Protein AF-K9LL98-F1 (afdb_monomer_lite)

Secondary structure (DSSP, 8-state):
---HHHHHTGGG-S-TTTT-S---GGGTS---TTSGGGHHHHHHHHHHHTTTS-HHHHHHHHHHHHHHHHHHHHHHHHHHHHHHHHHHTT--SS-GGGSPP-

InterPro domains:
  IPR036280 Multiheme cytochrome superfamily [SSF48695] (1-89)

Organism: NCBI:txid120965

Structure (mmCIF, N/CA/C/O backbone):
data_AF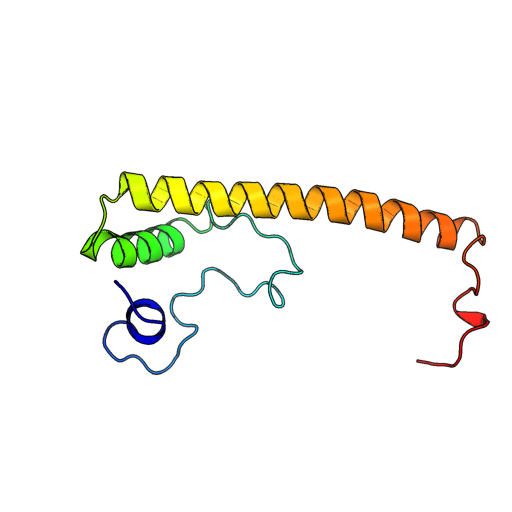-K9LL98-F1
#
_entry.id   AF-K9LL98-F1
#
loop_
_atom_site.group_PDB
_atom_site.id
_atom_site.type_symbol
_atom_site.label_atom_id
_atom_site.label_alt_id
_atom_site.label_comp_id
_atom_site.label_asym_id
_atom_site.label_entity_id
_atom_site.label_seq_id
_atom_site.pdbx_PDB_ins_code
_atom_site.Cartn_x
_atom_site.Cartn_y
_atom_site.Cartn_z
_atom_site.occupancy
_atom_site.B_iso_or_equiv
_atom_site.auth_seq_id
_atom_site.auth_comp_id
_atom_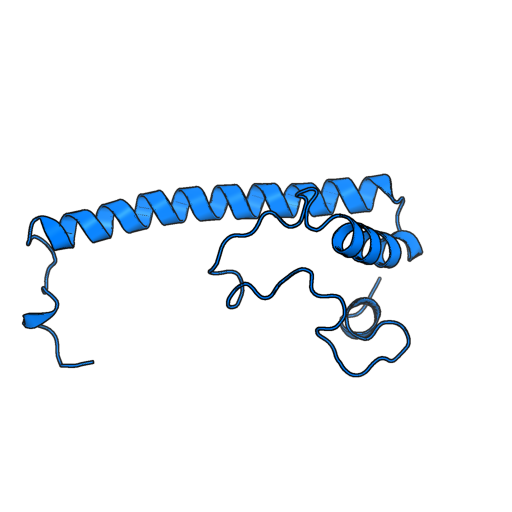site.auth_asym_id
_atom_site.auth_atom_id
_atom_site.pdbx_PDB_model_num
ATOM 1 N N . GLY A 1 1 ? -13.118 -14.984 13.495 1.00 89.00 1 GLY A N 1
ATOM 2 C CA . GLY A 1 1 ? -12.144 -14.201 12.709 1.00 89.00 1 GLY A CA 1
ATOM 3 C C . GLY A 1 1 ? -12.886 -13.193 11.852 1.00 89.00 1 GLY A C 1
ATOM 4 O O . GLY A 1 1 ? -14.060 -13.436 11.584 1.00 89.00 1 GLY A O 1
ATOM 5 N N . PRO A 1 2 ? -12.257 -12.072 11.467 1.00 97.88 2 PRO A N 1
ATOM 6 C CA . PRO A 1 2 ? -12.895 -11.051 10.635 1.00 97.88 2 PRO A CA 1
ATOM 7 C C . PRO A 1 2 ? -13.139 -11.552 9.200 1.00 97.88 2 PRO A C 1
ATOM 9 O O . PRO A 1 2 ? -12.399 -12.396 8.699 1.00 97.88 2 PRO A O 1
ATOM 12 N N . THR A 1 3 ? -14.166 -11.020 8.530 1.00 98.50 3 THR A N 1
ATOM 13 C CA . THR A 1 3 ? -14.407 -11.199 7.084 1.00 98.50 3 THR A CA 1
ATOM 14 C C . THR A 1 3 ? -13.934 -9.974 6.298 1.00 98.50 3 THR A C 1
ATOM 16 O O . THR A 1 3 ? -13.626 -8.935 6.886 1.00 98.50 3 THR A O 1
ATOM 19 N N . CYS A 1 4 ? -13.936 -10.043 4.962 1.00 98.19 4 CYS A N 1
ATOM 20 C CA . CYS A 1 4 ? -13.640 -8.884 4.112 1.00 98.19 4 CYS A CA 1
ATOM 21 C C . CYS A 1 4 ? -14.528 -7.678 4.472 1.00 98.19 4 CYS A C 1
ATOM 23 O O . CYS A 1 4 ? -14.042 -6.561 4.644 1.00 98.19 4 CYS A O 1
ATOM 25 N N . GLN A 1 5 ? -15.830 -7.920 4.640 1.00 98.38 5 GLN A N 1
ATOM 26 C CA . GLN A 1 5 ? -16.834 -6.910 4.972 1.00 98.38 5 GLN A CA 1
ATOM 27 C C . GLN A 1 5 ? -16.630 -6.348 6.381 1.00 98.38 5 GLN A C 1
ATOM 29 O O . GLN A 1 5 ? -16.838 -5.158 6.593 1.00 98.38 5 GLN A O 1
ATOM 34 N N . TYR A 1 6 ? -16.185 -7.176 7.330 1.00 98.38 6 TYR A N 1
ATOM 35 C CA . TYR A 1 6 ? -15.949 -6.746 8.707 1.00 98.38 6 TYR A CA 1
ATOM 36 C C . TYR A 1 6 ? -14.957 -5.577 8.783 1.00 98.38 6 TYR A C 1
ATOM 38 O O . TYR A 1 6 ? -15.211 -4.584 9.469 1.00 98.38 6 TYR A O 1
ATOM 46 N N . CYS A 1 7 ? -13.850 -5.683 8.042 1.00 98.12 7 CYS A N 1
ATOM 47 C CA . CYS A 1 7 ? -12.798 -4.671 8.034 1.00 98.12 7 CYS A CA 1
ATOM 48 C C . CYS A 1 7 ? -13.074 -3.541 7.031 1.00 98.12 7 CYS A C 1
ATOM 50 O O . CYS A 1 7 ? -12.964 -2.368 7.376 1.00 98.12 7 CYS A O 1
ATOM 52 N N . HIS A 1 8 ? -13.441 -3.871 5.788 1.00 98.44 8 HIS A N 1
ATOM 53 C CA . HIS A 1 8 ? -13.533 -2.879 4.708 1.00 98.44 8 HIS A CA 1
ATOM 54 C C . HIS A 1 8 ? -14.898 -2.186 4.601 1.00 98.44 8 HIS A C 1
ATOM 56 O O . HIS A 1 8 ? -14.979 -1.083 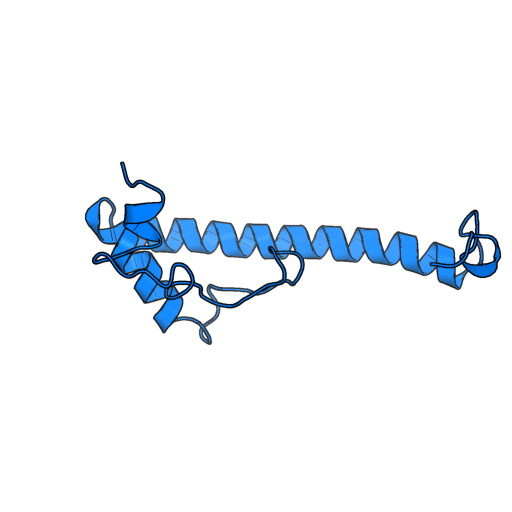4.068 1.00 98.44 8 HIS A O 1
ATOM 62 N N . MET A 1 9 ? -15.964 -2.787 5.137 1.00 98.31 9 MET A N 1
ATOM 63 C CA . MET A 1 9 ? -17.313 -2.205 5.215 1.00 98.31 9 MET A CA 1
ATOM 64 C C . MET A 1 9 ? -17.706 -1.939 6.672 1.00 98.31 9 MET A C 1
ATOM 66 O O . MET A 1 9 ? -18.841 -2.186 7.087 1.00 98.31 9 MET A O 1
ATOM 70 N N . ARG A 1 10 ? -16.749 -1.458 7.477 1.00 96.19 10 ARG A N 1
ATOM 71 C CA . ARG A 1 10 ? -16.931 -1.222 8.913 1.00 96.19 10 ARG A CA 1
ATOM 72 C C . ARG A 1 10 ? -18.192 -0.390 9.180 1.00 96.19 10 ARG A C 1
ATOM 74 O O . ARG A 1 10 ? -18.416 0.636 8.539 1.00 96.19 10 ARG A O 1
ATOM 81 N N . GLY A 1 11 ? -19.028 -0.850 10.112 1.00 96.62 11 GLY A N 1
ATOM 82 C CA . GLY A 1 11 ? -20.307 -0.204 10.434 1.00 96.62 11 GLY A CA 1
ATOM 83 C C . GLY A 1 11 ? -21.362 -0.271 9.318 1.00 96.62 11 GLY A C 1
ATOM 84 O O . GLY A 1 11 ? -22.292 0.526 9.327 1.00 96.62 11 GLY A O 1
ATOM 85 N N . GLY A 1 12 ? -21.214 -1.171 8.338 1.00 97.94 12 GLY A N 1
ATOM 86 C CA . GLY A 1 12 ? -22.125 -1.289 7.192 1.00 97.94 12 GLY A CA 1
ATOM 87 C C . GLY A 1 12 ? -21.895 -0.236 6.101 1.00 97.94 12 GLY A C 1
ATOM 88 O O . GLY A 1 12 ? -22.745 -0.035 5.233 1.00 97.94 12 GLY A O 1
ATOM 89 N N . HIS A 1 13 ? -20.761 0.468 6.132 1.00 98.12 13 HIS A N 1
ATOM 90 C CA . HIS A 1 13 ? -20.455 1.514 5.163 1.00 98.12 13 HIS A CA 1
ATOM 91 C C . HIS A 1 13 ? -20.159 0.939 3.768 1.00 98.12 13 HIS A C 1
ATOM 93 O O . HIS A 1 13 ? -19.362 0.015 3.628 1.00 98.12 13 HIS A O 1
ATOM 99 N N . HIS A 1 14 ? -20.761 1.519 2.723 1.00 98.06 14 HIS A N 1
ATOM 100 C CA . HIS A 1 14 ? -20.691 0.977 1.357 1.00 98.06 14 HIS A CA 1
ATOM 101 C C . HIS A 1 14 ? -19.563 1.552 0.488 1.00 98.06 14 HIS A C 1
ATOM 103 O O . HIS A 1 14 ? -19.240 0.976 -0.547 1.00 98.06 14 HIS A O 1
ATOM 109 N N . ASN A 1 15 ? -18.901 2.637 0.903 1.00 98.38 15 ASN A N 1
ATOM 110 C CA . ASN A 1 15 ? -17.611 2.992 0.307 1.00 98.38 15 ASN A CA 1
ATOM 111 C C . ASN A 1 15 ? -16.503 2.184 1.004 1.00 98.38 15 ASN A C 1
ATOM 113 O O . ASN A 1 15 ? -16.056 2.534 2.101 1.00 98.38 15 ASN A O 1
ATOM 117 N N . VAL A 1 16 ? -16.099 1.107 0.325 1.00 98.06 16 VAL A N 1
ATOM 118 C CA . VAL A 1 16 ? -15.120 0.094 0.758 1.00 98.06 16 VAL A CA 1
ATOM 119 C C . VAL A 1 16 ? -13.680 0.611 0.862 1.00 98.06 16 VAL A C 1
ATOM 121 O O . VAL A 1 16 ? -12.849 -0.006 1.523 1.00 98.06 16 VAL A O 1
ATOM 124 N N . GLN A 1 17 ? -13.370 1.750 0.232 1.00 98.19 17 GLN A N 1
ATOM 125 C CA . GLN A 1 17 ? -12.040 2.371 0.281 1.00 98.19 17 GLN A CA 1
ATOM 126 C C . GLN A 1 17 ? -11.902 3.394 1.412 1.00 98.19 17 GLN A C 1
ATOM 128 O O . GLN A 1 17 ? -10.832 3.963 1.608 1.00 98.19 17 GLN A O 1
ATOM 133 N N . ARG A 1 18 ? -12.966 3.647 2.184 1.00 97.25 18 ARG A N 1
ATOM 134 C CA . ARG A 1 18 ? -12.970 4.681 3.229 1.00 97.25 18 ARG A CA 1
ATOM 135 C C . ARG A 1 18 ? -11.838 4.523 4.247 1.00 97.25 18 ARG A C 1
ATOM 137 O O . ARG A 1 18 ? -11.303 5.529 4.700 1.00 97.25 18 ARG A O 1
ATOM 144 N N . LEU A 1 19 ? -11.490 3.288 4.613 1.00 97.31 19 LEU A N 1
ATOM 145 C CA . LEU A 1 19 ? -10.413 3.020 5.570 1.00 97.31 19 LEU A CA 1
ATOM 146 C C . LEU A 1 19 ? -9.016 3.026 4.930 1.00 97.31 19 LEU A C 1
ATOM 148 O O . LEU A 1 19 ? -8.022 2.975 5.645 1.00 97.31 19 LEU A O 1
ATOM 152 N N . SER A 1 20 ? -8.887 3.089 3.604 1.00 98.38 20 SER A N 1
ATOM 153 C CA . SER A 1 20 ? -7.583 3.038 2.941 1.00 98.38 20 SER A CA 1
ATOM 154 C C . SER A 1 20 ? -6.668 4.192 3.379 1.00 98.38 20 SER A C 1
ATOM 156 O O . SER A 1 20 ? -7.058 5.364 3.385 1.00 98.38 20 SER A O 1
ATOM 158 N N . THR A 1 21 ? -5.408 3.870 3.699 1.00 98.50 21 THR A N 1
ATOM 159 C CA . THR A 1 21 ? -4.405 4.882 4.061 1.00 98.50 21 THR A CA 1
ATOM 160 C C . THR A 1 21 ? -4.147 5.835 2.895 1.00 98.50 21 THR A C 1
ATOM 162 O O . THR A 1 21 ? -4.314 7.046 3.019 1.00 98.50 21 THR A O 1
ATOM 165 N N . VAL A 1 22 ? -3.787 5.285 1.738 1.00 98.44 22 VAL A N 1
ATOM 166 C CA . VAL A 1 22 ? -3.503 6.033 0.511 1.00 98.44 22 VAL A CA 1
ATOM 167 C C . VAL A 1 22 ? -3.583 5.082 -0.685 1.00 98.44 22 VAL A C 1
ATOM 169 O O . VAL A 1 22 ? -3.257 3.896 -0.563 1.00 98.44 22 VAL A O 1
ATOM 172 N N . TYR A 1 23 ? -4.053 5.579 -1.830 1.00 98.56 23 TYR A N 1
ATOM 173 C CA . TYR A 1 23 ? -4.061 4.815 -3.077 1.00 98.56 23 TYR A CA 1
ATOM 174 C C . TYR A 1 23 ? -2.632 4.687 -3.615 1.00 98.56 23 TYR A C 1
ATOM 176 O O . TYR A 1 23 ? -1.917 5.676 -3.721 1.00 98.56 23 TYR A O 1
ATOM 184 N N . THR A 1 24 ? -2.210 3.465 -3.936 1.00 98.44 24 THR A N 1
ATOM 185 C CA . THR A 1 24 ? -0.809 3.139 -4.285 1.00 98.44 24 THR A CA 1
ATOM 186 C C . THR A 1 24 ? -0.701 2.360 -5.590 1.00 98.44 24 THR A C 1
ATOM 188 O O . THR A 1 24 ? 0.202 1.549 -5.756 1.00 98.44 24 THR A O 1
ATOM 191 N N . SER A 1 25 ? -1.651 2.569 -6.509 1.00 98.12 25 SER A N 1
ATOM 192 C CA . SER A 1 25 ? -1.698 1.868 -7.800 1.00 98.12 25 SER A CA 1
ATOM 193 C C . SER A 1 25 ? -1.561 0.348 -7.633 1.00 98.12 25 SER A C 1
ATOM 195 O O . SER A 1 25 ? -0.590 -0.266 -8.064 1.00 98.12 25 SER A O 1
ATOM 197 N N . MET A 1 26 ? -2.489 -0.249 -6.877 1.00 97.75 26 MET A N 1
ATOM 198 C CA . MET A 1 26 ? -2.459 -1.676 -6.505 1.00 97.75 26 MET A CA 1
ATOM 199 C C . MET A 1 26 ? -1.180 -2.131 -5.767 1.00 97.75 26 MET A C 1
ATOM 201 O O . MET A 1 26 ? -0.857 -3.311 -5.761 1.00 97.75 26 MET A O 1
ATOM 205 N N . GLY A 1 27 ? -0.462 -1.210 -5.115 1.00 97.75 27 GLY A N 1
ATOM 206 C CA . GLY A 1 27 ? 0.768 -1.499 -4.373 1.00 97.75 27 GLY A CA 1
ATOM 207 C C . GLY A 1 27 ? 2.052 -1.371 -5.196 1.00 97.75 27 GLY A C 1
ATOM 208 O O . GLY A 1 27 ? 3.126 -1.559 -4.635 1.00 97.75 27 GLY A O 1
ATOM 209 N N . MET A 1 28 ? 1.966 -1.012 -6.483 1.00 97.88 28 MET A N 1
ATOM 210 C CA . MET A 1 28 ? 3.146 -0.758 -7.323 1.00 97.88 28 MET A CA 1
ATOM 211 C C . MET A 1 28 ? 3.893 0.511 -6.898 1.00 97.88 28 MET A C 1
ATOM 213 O O . MET A 1 28 ? 5.117 0.575 -6.978 1.00 97.88 28 MET A O 1
ATOM 217 N N . SER A 1 29 ? 3.169 1.532 -6.428 1.00 98.00 29 SER A N 1
ATOM 218 C CA . SER A 1 29 ? 3.778 2.735 -5.859 1.00 98.00 29 SER A CA 1
ATOM 219 C C . SER A 1 29 ? 4.100 2.512 -4.385 1.00 98.00 29 SER A C 1
ATOM 221 O O . SER A 1 29 ? 3.229 2.118 -3.605 1.00 98.00 29 SER A O 1
ATOM 223 N N . ASN A 1 30 ? 5.337 2.805 -3.984 1.00 96.62 30 ASN A N 1
ATOM 224 C CA . ASN A 1 30 ? 5.753 2.598 -2.604 1.00 96.62 30 ASN A CA 1
ATOM 225 C C . ASN A 1 30 ? 5.272 3.733 -1.684 1.00 96.62 30 ASN A C 1
ATOM 227 O O . ASN A 1 30 ? 5.279 4.904 -2.062 1.00 96.62 30 ASN A O 1
ATOM 231 N N . ALA A 1 31 ? 4.853 3.377 -0.471 1.00 97.81 31 ALA A N 1
ATOM 232 C CA . ALA A 1 31 ? 4.446 4.319 0.564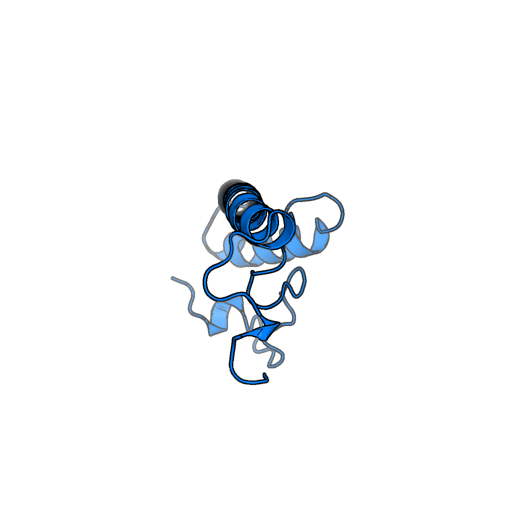 1.00 97.81 31 ALA A CA 1
ATOM 233 C C . ALA A 1 31 ? 4.633 3.688 1.947 1.00 97.81 31 ALA A C 1
ATOM 235 O O . ALA A 1 31 ? 4.033 2.651 2.244 1.00 97.81 31 ALA A O 1
ATOM 236 N N . ASP A 1 32 ? 5.400 4.350 2.812 1.00 98.12 32 ASP A N 1
ATOM 237 C CA . ASP A 1 32 ? 5.452 4.010 4.232 1.00 98.12 32 ASP A CA 1
ATOM 238 C C . ASP A 1 32 ? 4.145 4.453 4.900 1.00 98.12 32 ASP A C 1
ATOM 240 O O . ASP A 1 32 ? 3.940 5.639 5.165 1.00 98.12 32 ASP A O 1
ATOM 244 N N . ARG A 1 33 ? 3.235 3.507 5.154 1.00 98.56 33 ARG A N 1
ATOM 245 C CA . ARG A 1 33 ? 1.926 3.794 5.761 1.00 98.56 33 ARG A CA 1
ATOM 246 C C . ARG A 1 33 ? 2.022 3.933 7.285 1.00 98.56 33 ARG A C 1
ATOM 248 O O . ARG A 1 33 ? 1.023 4.303 7.902 1.00 98.56 33 ARG A O 1
ATOM 255 N N . GLY A 1 34 ? 3.183 3.636 7.874 1.00 98.00 34 GLY A N 1
ATOM 256 C CA . GLY A 1 34 ? 3.500 3.819 9.289 1.00 98.00 34 GLY A CA 1
ATOM 257 C C . GLY A 1 34 ? 4.159 5.161 9.600 1.00 98.00 34 GLY A C 1
ATOM 258 O O . GLY A 1 34 ? 4.265 5.523 10.773 1.00 98.00 34 GLY A O 1
ATOM 259 N N . ALA A 1 35 ? 4.550 5.923 8.575 1.00 98.25 35 ALA A N 1
ATOM 260 C CA . ALA A 1 35 ? 5.126 7.252 8.735 1.00 98.25 35 ALA A CA 1
ATOM 261 C C . ALA A 1 35 ? 4.184 8.206 9.508 1.00 98.25 35 ALA A C 1
ATOM 263 O O . ALA A 1 35 ? 2.959 8.108 9.366 1.00 98.25 35 ALA A O 1
ATOM 264 N N . PRO A 1 36 ? 4.722 9.197 10.255 1.00 98.38 36 PRO A N 1
ATOM 265 C CA . PRO A 1 36 ? 3.914 10.143 11.034 1.00 98.38 36 PRO A CA 1
ATOM 266 C C . PRO A 1 36 ? 2.819 10.856 10.231 1.00 98.38 36 PRO A C 1
ATOM 268 O O . PRO A 1 36 ? 1.747 11.126 10.768 1.00 98.38 36 PRO A O 1
ATOM 271 N N . LEU A 1 37 ? 3.056 11.087 8.935 1.00 98.38 37 LEU A N 1
ATOM 272 C CA . LEU A 1 37 ? 2.086 11.658 7.996 1.00 98.38 37 LEU A CA 1
ATOM 273 C C . LEU A 1 37 ? 0.743 10.905 7.980 1.00 98.38 37 LEU A C 1
ATOM 275 O O . LEU A 1 37 ? -0.307 11.514 7.802 1.00 98.38 37 LEU A O 1
ATOM 279 N N . TRP A 1 38 ? 0.767 9.587 8.177 1.00 98.56 38 TRP A N 1
ATOM 280 C CA . TRP A 1 38 ? -0.405 8.716 8.083 1.00 98.56 38 TRP A CA 1
ATOM 281 C C . TRP A 1 38 ? -0.886 8.192 9.435 1.00 98.56 38 TRP A C 1
ATOM 283 O O . TRP A 1 38 ? -1.718 7.281 9.477 1.00 98.56 38 TRP A O 1
ATOM 293 N N . LYS A 1 39 ? -0.396 8.768 10.540 1.00 98.00 39 LYS A N 1
ATOM 294 C CA . LYS A 1 39 ? -0.641 8.267 11.896 1.00 98.00 39 LYS A CA 1
ATOM 295 C C . LYS A 1 39 ? -2.127 8.058 12.196 1.00 98.00 39 LYS A C 1
ATOM 297 O O . LYS A 1 39 ? -2.495 6.988 12.664 1.00 98.00 39 LYS A O 1
ATOM 302 N N . GLU A 1 40 ? -2.989 9.023 11.885 1.00 98.19 40 GLU A N 1
ATOM 303 C CA . GLU A 1 40 ? -4.431 8.912 12.168 1.00 98.19 40 GLU A CA 1
ATOM 304 C C . GLU A 1 40 ? -5.098 7.761 11.400 1.00 98.19 40 GLU A C 1
ATOM 306 O O . GLU A 1 40 ? -5.942 7.034 11.930 1.00 98.19 40 GLU A O 1
ATOM 311 N N . LYS A 1 41 ? -4.680 7.533 10.151 1.00 98.25 41 LYS A N 1
ATOM 312 C CA . LYS A 1 41 ? -5.187 6.421 9.340 1.00 98.25 41 LYS A CA 1
ATOM 313 C C . LYS A 1 41 ? -4.656 5.077 9.833 1.00 98.25 41 LYS A C 1
ATOM 315 O O . LYS A 1 41 ? -5.402 4.102 9.864 1.00 98.25 41 LYS A O 1
ATOM 320 N N . ARG A 1 42 ? -3.394 5.024 10.271 1.00 98.44 42 ARG A N 1
ATOM 321 C CA . ARG A 1 42 ? -2.820 3.852 10.946 1.00 98.44 42 ARG A CA 1
ATOM 322 C C . ARG A 1 42 ? -3.562 3.540 12.244 1.00 98.44 42 ARG A C 1
ATOM 324 O O . ARG A 1 42 ? -3.895 2.383 12.478 1.00 98.44 42 ARG A O 1
ATOM 331 N N . ASP A 1 43 ? -3.857 4.555 13.049 1.00 98.00 43 ASP A N 1
ATOM 332 C CA . ASP A 1 43 ? -4.621 4.417 14.290 1.00 98.00 43 ASP A CA 1
ATOM 333 C C . ASP A 1 43 ? -6.048 3.908 14.012 1.00 98.00 43 ASP A C 1
ATOM 335 O O . ASP A 1 43 ? -6.550 3.061 14.746 1.00 98.00 43 ASP A O 1
ATOM 339 N N . THR A 1 44 ? -6.666 4.339 12.906 1.00 97.50 44 THR A N 1
ATOM 340 C CA . THR A 1 44 ? -7.974 3.829 12.452 1.00 97.50 44 THR A CA 1
ATOM 341 C C . THR A 1 44 ? -7.922 2.350 12.055 1.00 97.50 44 THR A C 1
ATOM 343 O O . THR A 1 44 ? -8.856 1.609 12.333 1.00 97.50 44 THR A O 1
ATOM 346 N N . TRP A 1 45 ? -6.841 1.882 11.426 1.00 98.25 45 TRP A N 1
ATOM 347 C CA . TRP A 1 45 ? -6.668 0.448 11.161 1.00 98.25 45 TRP A CA 1
ATOM 348 C C . TRP A 1 45 ? -6.417 -0.352 12.435 1.00 98.25 45 TRP A C 1
ATOM 350 O O . TRP A 1 45 ? -7.001 -1.420 12.601 1.00 98.25 45 TRP A O 1
ATOM 360 N N . ALA A 1 46 ? -5.590 0.171 13.344 1.00 97.56 46 ALA A N 1
ATOM 361 C CA . ALA A 1 46 ? -5.347 -0.470 14.630 1.00 97.56 46 ALA A CA 1
ATOM 362 C C . ALA A 1 46 ? -6.660 -0.659 15.408 1.00 97.56 46 ALA A C 1
ATOM 364 O O . ALA A 1 46 ? -6.900 -1.754 15.902 1.00 97.56 46 ALA A O 1
ATOM 365 N N . SER A 1 47 ? -7.567 0.328 15.398 1.00 96.88 47 SER A N 1
ATOM 366 C CA . SER A 1 47 ? -8.862 0.210 16.084 1.00 96.88 47 SER A CA 1
ATOM 367 C C . SER A 1 47 ? -9.810 -0.837 15.484 1.00 96.88 47 SER A C 1
ATOM 369 O O . SER A 1 47 ? -10.680 -1.339 16.188 1.00 96.88 47 SER A O 1
ATOM 371 N N . VAL A 1 48 ? -9.647 -1.217 14.211 1.00 97.75 48 VAL A N 1
ATOM 372 C CA . VAL A 1 48 ? -10.361 -2.372 13.631 1.00 97.75 48 VAL A CA 1
ATOM 373 C C . VAL A 1 48 ? -9.799 -3.683 14.183 1.00 97.75 48 VAL A C 1
ATOM 375 O O . VAL A 1 48 ? -10.550 -4.612 14.471 1.00 97.75 48 VAL A O 1
ATOM 378 N N . CYS A 1 49 ? -8.477 -3.771 14.330 1.00 97.94 49 CYS A N 1
ATOM 379 C CA . CYS A 1 49 ? -7.806 -4.943 14.887 1.00 97.94 49 CYS A CA 1
ATOM 380 C C . CYS A 1 49 ? -8.041 -5.098 16.401 1.00 97.94 49 CYS A C 1
ATOM 382 O O . CYS A 1 49 ? -8.045 -6.227 16.899 1.00 97.94 49 CYS A O 1
ATOM 384 N N . ASP A 1 50 ? -8.266 -3.986 17.106 1.00 96.38 50 ASP A N 1
ATOM 385 C CA . ASP A 1 50 ? -8.489 -3.927 18.557 1.00 96.38 50 ASP A CA 1
ATOM 386 C C . ASP A 1 50 ? -9.735 -4.702 19.018 1.00 96.38 50 ASP A C 1
ATOM 388 O O . ASP A 1 50 ? -9.829 -5.084 20.182 1.00 96.38 50 ASP A O 1
ATOM 392 N N . ASP A 1 51 ? -10.668 -5.017 18.114 1.00 97.12 51 ASP A N 1
ATOM 393 C CA . ASP A 1 51 ? -11.831 -5.852 18.437 1.00 97.12 51 ASP A CA 1
ATOM 394 C C . ASP A 1 51 ? -11.454 -7.282 18.864 1.00 97.12 51 ASP A C 1
ATOM 396 O O . ASP A 1 51 ? -12.262 -7.988 19.469 1.00 97.12 51 ASP A O 1
ATOM 400 N N . CYS A 1 52 ? -10.269 -7.760 18.471 1.00 98.25 52 CYS A N 1
ATOM 401 C CA . CYS A 1 52 ? -9.828 -9.142 18.693 1.00 98.25 52 CYS A CA 1
ATOM 402 C C . CYS A 1 52 ? -8.373 -9.262 19.176 1.00 98.25 52 CYS A C 1
ATOM 404 O O . CYS A 1 52 ? -7.971 -10.340 19.614 1.00 98.25 52 CYS A O 1
ATOM 406 N N . HIS A 1 53 ? -7.574 -8.197 19.085 1.00 98.06 53 HIS A N 1
ATOM 407 C CA . HIS A 1 53 ? -6.156 -8.186 19.442 1.00 98.06 53 HIS A CA 1
ATOM 408 C C . HIS A 1 53 ? -5.809 -6.995 20.335 1.00 98.06 53 HIS A C 1
ATOM 410 O O . HIS A 1 53 ? -6.565 -6.039 20.445 1.00 98.06 53 HIS A O 1
ATOM 416 N N . SER A 1 54 ? -4.633 -7.034 20.966 1.00 97.44 54 SER A N 1
ATOM 417 C CA . SER A 1 54 ? -4.120 -5.849 21.653 1.00 97.44 54 SER A CA 1
ATOM 418 C C . SER A 1 54 ? -3.667 -4.782 20.638 1.00 97.44 54 SER A C 1
ATOM 420 O O . SER A 1 54 ? -3.112 -5.139 19.589 1.00 97.44 54 SER A O 1
ATOM 422 N N . PRO A 1 55 ? -3.773 -3.482 20.973 1.00 92.25 55 PRO A N 1
ATOM 423 C CA . PRO A 1 55 ? -3.336 -2.408 20.077 1.00 92.25 55 PRO A CA 1
ATOM 424 C C . PRO A 1 55 ? -1.859 -2.483 19.705 1.00 92.25 55 PRO A C 1
ATOM 426 O O . PRO A 1 55 ? -1.460 -2.116 18.599 1.00 92.25 55 PRO A O 1
ATOM 429 N N . ARG A 1 56 ? -1.026 -2.982 20.625 1.00 96.12 56 ARG A N 1
ATOM 430 C CA . ARG A 1 56 ? 0.399 -3.195 20.375 1.00 96.12 56 ARG A CA 1
ATOM 431 C C . ARG A 1 56 ? 0.619 -4.250 19.293 1.00 96.12 56 ARG A C 1
ATOM 433 O O . ARG A 1 56 ? 1.335 -3.975 18.337 1.00 96.12 56 ARG A O 1
ATOM 440 N N . PHE A 1 57 ? -0.027 -5.410 19.423 1.00 98.00 57 PHE A N 1
ATOM 441 C CA . PHE A 1 57 ? 0.098 -6.499 18.455 1.00 98.00 57 PHE A CA 1
ATOM 442 C C . PHE A 1 57 ? -0.317 -6.046 17.050 1.00 98.00 57 PHE A C 1
ATOM 444 O O . PHE A 1 57 ? 0.408 -6.271 16.083 1.00 98.00 57 PHE A O 1
ATOM 451 N N . ALA A 1 58 ? -1.448 -5.342 16.942 1.00 97.94 58 ALA A N 1
ATOM 452 C CA . ALA A 1 58 ? -1.927 -4.816 15.670 1.00 97.94 58 ALA A CA 1
ATOM 453 C C . ALA A 1 58 ? -0.930 -3.835 15.030 1.00 97.94 58 ALA A C 1
ATOM 455 O O . ALA A 1 58 ? -0.604 -3.959 13.849 1.00 97.94 58 ALA A O 1
ATOM 456 N N . ARG A 1 59 ? -0.417 -2.874 15.810 1.00 97.25 59 ARG A N 1
ATOM 457 C CA . ARG A 1 59 ? 0.537 -1.865 15.323 1.00 97.25 59 ARG A CA 1
ATOM 458 C C . ARG A 1 59 ? 1.852 -2.482 14.865 1.00 97.25 59 ARG A C 1
ATOM 460 O O . ARG A 1 59 ? 2.319 -2.122 13.790 1.00 97.25 59 ARG A O 1
ATOM 467 N N . GLU A 1 60 ? 2.421 -3.399 15.643 1.00 98.19 60 GLU A N 1
ATOM 468 C CA . GLU A 1 60 ? 3.685 -4.062 15.303 1.00 98.19 60 GLU A CA 1
ATOM 469 C C . GLU A 1 60 ? 3.535 -4.925 14.039 1.00 98.19 60 GLU A C 1
ATOM 471 O O . GLU A 1 60 ? 4.384 -4.872 13.151 1.00 98.19 60 GLU A O 1
ATOM 476 N N . ASN A 1 61 ? 2.415 -5.641 13.883 1.00 98.62 61 ASN A N 1
ATOM 477 C CA . ASN A 1 61 ? 2.162 -6.431 12.676 1.00 98.62 61 ASN A CA 1
ATOM 478 C C . ASN A 1 61 ? 1.945 -5.551 11.427 1.00 98.62 61 ASN A C 1
ATOM 480 O O . ASN A 1 61 ? 2.420 -5.880 10.341 1.00 98.62 61 ASN A O 1
ATOM 484 N N . LEU A 1 62 ? 1.264 -4.407 11.566 1.00 98.56 62 LEU A N 1
ATOM 485 C CA . LEU A 1 62 ? 1.124 -3.430 10.477 1.00 98.56 62 LEU A CA 1
ATOM 486 C C . LEU A 1 62 ? 2.449 -2.724 10.149 1.00 98.56 62 LEU A C 1
ATOM 488 O O . LEU A 1 62 ? 2.688 -2.409 8.989 1.00 98.56 62 LEU A O 1
ATOM 492 N N . GLN A 1 63 ? 3.317 -2.505 11.138 1.00 98.62 63 GLN A N 1
ATOM 493 C CA . GLN A 1 63 ? 4.663 -1.980 10.911 1.00 98.62 63 GLN A CA 1
ATOM 494 C C . GLN A 1 63 ? 5.527 -2.981 10.134 1.00 98.62 63 GLN A C 1
ATOM 496 O O . GLN A 1 63 ? 6.237 -2.586 9.215 1.00 98.62 63 GLN A O 1
ATOM 501 N N . ALA A 1 64 ? 5.425 -4.279 10.432 1.00 98.69 64 ALA A N 1
ATOM 502 C CA . ALA A 1 64 ? 6.120 -5.310 9.661 1.00 98.69 64 ALA A CA 1
ATOM 503 C C . ALA A 1 64 ? 5.696 -5.320 8.178 1.00 98.69 64 ALA A C 1
ATOM 505 O O . ALA A 1 64 ? 6.537 -5.512 7.301 1.00 98.69 64 ALA A O 1
ATOM 506 N N . MET A 1 65 ? 4.416 -5.052 7.881 1.00 98.62 65 MET A N 1
ATOM 507 C CA . MET A 1 65 ? 3.944 -4.843 6.504 1.00 98.62 65 MET A CA 1
ATOM 508 C C . MET A 1 65 ? 4.626 -3.632 5.846 1.00 98.62 65 MET A C 1
ATOM 510 O O . MET A 1 65 ? 5.019 -3.726 4.685 1.00 98.62 65 MET A O 1
ATOM 514 N N . ASP A 1 66 ? 4.782 -2.511 6.560 1.00 98.62 66 ASP A N 1
ATOM 515 C CA . ASP A 1 66 ? 5.449 -1.321 6.014 1.00 98.62 66 ASP A CA 1
ATOM 516 C C . ASP A 1 66 ? 6.905 -1.611 5.636 1.00 98.62 66 ASP A C 1
ATOM 518 O O . ASP A 1 66 ? 7.330 -1.256 4.536 1.00 98.62 66 ASP A O 1
ATOM 522 N N . GLU A 1 67 ? 7.651 -2.285 6.515 1.00 98.69 67 GLU A N 1
ATOM 523 C CA . GLU A 1 67 ? 9.048 -2.653 6.256 1.00 98.69 67 GLU A CA 1
ATOM 524 C C . GLU A 1 67 ? 9.163 -3.638 5.087 1.00 98.69 67 GLU A C 1
ATOM 526 O O . GLU A 1 67 ? 9.956 -3.420 4.173 1.00 98.69 67 GLU A O 1
ATOM 531 N N . ALA A 1 68 ? 8.287 -4.645 5.014 1.00 98.56 68 ALA A N 1
ATOM 532 C CA . ALA A 1 68 ? 8.257 -5.564 3.878 1.00 98.56 68 ALA A CA 1
ATOM 533 C C . ALA A 1 68 ? 7.964 -4.848 2.542 1.00 98.56 68 ALA A C 1
ATOM 535 O O . ALA A 1 68 ? 8.559 -5.181 1.514 1.00 98.56 68 ALA A O 1
ATOM 536 N N . CYS A 1 69 ? 7.077 -3.845 2.531 1.00 98.38 69 CYS A N 1
ATOM 537 C CA . CYS A 1 69 ? 6.819 -3.026 1.342 1.00 98.38 69 CYS A CA 1
ATOM 538 C C . CYS A 1 69 ? 8.026 -2.157 0.951 1.00 98.38 69 CYS A C 1
ATOM 540 O O . CYS A 1 69 ? 8.311 -2.003 -0.241 1.00 98.38 69 CYS A O 1
ATOM 542 N N . LYS A 1 70 ? 8.752 -1.595 1.926 1.00 98.19 70 LYS A N 1
ATOM 543 C CA . LYS A 1 70 ? 10.000 -0.859 1.671 1.00 98.19 70 LYS A CA 1
ATOM 544 C C . LYS A 1 70 ? 11.041 -1.777 1.035 1.00 98.19 70 LYS A C 1
ATOM 546 O O . LYS A 1 70 ? 11.529 -1.456 -0.047 1.00 98.19 70 LYS A O 1
ATOM 551 N N . ASP A 1 71 ? 11.282 -2.942 1.631 1.00 98.44 71 ASP A N 1
ATOM 552 C CA . ASP A 1 71 ? 12.236 -3.939 1.136 1.00 98.44 71 ASP A CA 1
ATOM 553 C C . ASP A 1 71 ? 11.886 -4.434 -0.273 1.00 98.44 71 ASP A C 1
ATOM 555 O O . ASP A 1 71 ? 12.761 -4.572 -1.132 1.00 98.44 71 ASP A O 1
ATOM 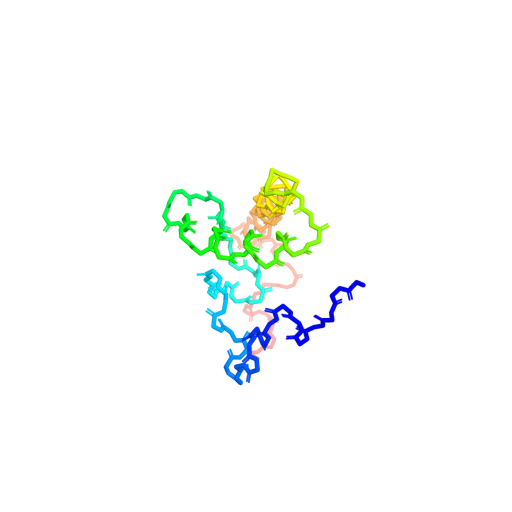559 N N . ALA A 1 72 ? 10.599 -4.661 -0.553 1.00 98.38 72 ALA A N 1
ATOM 560 C CA . ALA A 1 72 ? 10.136 -5.013 -1.893 1.00 98.38 72 ALA A CA 1
ATOM 561 C C . ALA A 1 72 ? 10.442 -3.902 -2.912 1.00 98.38 72 ALA A C 1
ATOM 563 O O . ALA A 1 72 ? 10.925 -4.183 -4.011 1.00 98.38 72 ALA A O 1
ATOM 564 N N . GLY A 1 73 ? 10.222 -2.638 -2.540 1.00 98.00 73 GLY A N 1
ATOM 565 C CA . GLY A 1 73 ? 10.558 -1.492 -3.384 1.00 98.00 73 GLY A CA 1
ATOM 566 C C . GLY A 1 73 ? 12.058 -1.336 -3.642 1.00 98.00 73 GLY A C 1
ATOM 567 O O . GLY A 1 73 ? 12.439 -0.950 -4.747 1.00 98.00 73 GLY A O 1
ATOM 568 N N . LEU A 1 74 ? 12.912 -1.684 -2.673 1.00 98.19 74 LEU A N 1
ATOM 569 C CA . LEU A 1 74 ? 14.367 -1.708 -2.864 1.00 98.19 74 LEU A CA 1
ATOM 570 C C . LEU A 1 74 ? 14.764 -2.735 -3.929 1.00 98.19 74 LEU A C 1
ATOM 572 O O . LEU A 1 74 ? 15.461 -2.387 -4.881 1.00 98.19 74 LEU A O 1
ATOM 576 N N . LYS A 1 75 ? 14.243 -3.966 -3.834 1.00 98.44 75 LYS A N 1
ATOM 577 C CA . LYS A 1 75 ? 14.498 -5.019 -4.833 1.00 98.44 75 LYS A CA 1
ATOM 578 C C . LYS A 1 75 ? 13.998 -4.634 -6.223 1.00 98.44 75 LYS A C 1
ATOM 580 O O . LYS A 1 75 ? 14.674 -4.891 -7.218 1.00 98.44 75 LYS A O 1
ATOM 585 N N . TYR A 1 76 ? 12.825 -4.004 -6.306 1.00 98.44 76 TYR A N 1
ATOM 586 C CA . TYR A 1 76 ? 12.318 -3.505 -7.582 1.00 98.44 76 TYR A CA 1
ATOM 587 C C . TYR A 1 76 ? 13.211 -2.401 -8.151 1.00 98.44 76 TYR A C 1
ATOM 589 O O . TYR A 1 76 ? 13.492 -2.414 -9.341 1.00 98.44 76 TYR A O 1
ATOM 597 N N . THR A 1 77 ? 13.707 -1.485 -7.316 1.00 98.38 77 THR A N 1
ATOM 598 C CA . THR A 1 77 ? 14.618 -0.415 -7.753 1.00 98.38 77 THR A CA 1
ATOM 599 C C . THR A 1 77 ? 15.920 -0.987 -8.317 1.00 98.38 77 THR A C 1
ATOM 601 O O . THR A 1 77 ? 16.368 -0.549 -9.374 1.00 98.38 77 THR A O 1
ATOM 604 N N . GLU A 1 78 ? 16.493 -2.004 -7.669 1.00 98.44 78 GLU A N 1
ATOM 605 C CA . GLU A 1 78 ? 17.662 -2.731 -8.180 1.00 98.44 78 GLU A CA 1
ATOM 606 C C . GLU A 1 78 ? 17.361 -3.401 -9.530 1.00 98.44 78 GLU A C 1
ATOM 608 O O . GLU A 1 78 ? 18.087 -3.204 -10.504 1.00 98.44 78 GLU A O 1
ATOM 613 N N . THR A 1 79 ? 16.242 -4.123 -9.614 1.00 98.56 79 THR A N 1
ATOM 614 C CA . THR A 1 79 ? 15.807 -4.811 -10.842 1.00 98.56 79 THR A CA 1
ATOM 615 C C . THR A 1 79 ? 15.587 -3.823 -11.988 1.00 98.56 79 THR A C 1
ATOM 617 O O . THR A 1 79 ? 16.060 -4.031 -13.106 1.00 98.56 79 THR A O 1
ATOM 620 N N . PHE A 1 80 ? 14.893 -2.721 -11.706 1.00 98.38 80 PHE A N 1
ATOM 621 C CA . PHE A 1 80 ? 14.617 -1.671 -12.673 1.00 98.38 80 PHE A CA 1
ATOM 622 C C . PHE A 1 80 ? 15.911 -1.033 -13.166 1.00 98.38 80 PHE A C 1
ATOM 624 O O . PHE A 1 80 ? 16.041 -0.790 -14.360 1.00 98.38 80 PHE A O 1
ATOM 631 N N . LYS A 1 81 ? 16.897 -0.822 -12.287 1.00 98.50 81 LYS A N 1
ATOM 632 C CA . LYS A 1 81 ? 18.179 -0.238 -12.683 1.00 98.50 81 LYS A CA 1
ATOM 633 C C . LYS A 1 81 ? 18.947 -1.122 -13.665 1.00 98.50 81 LYS A C 1
ATOM 635 O O . LYS A 1 81 ? 19.559 -0.596 -14.590 1.00 98.50 81 LYS A O 1
ATOM 640 N N . VAL A 1 82 ? 18.882 -2.447 -13.513 1.00 98.38 82 VAL A N 1
ATOM 641 C CA . VAL A 1 82 ? 19.462 -3.384 -14.492 1.00 98.38 82 VAL A CA 1
ATOM 642 C C . VAL A 1 82 ? 18.791 -3.221 -15.857 1.00 98.38 82 VAL A C 1
ATOM 644 O O . VAL A 1 82 ? 19.482 -3.055 -16.860 1.00 98.38 82 VAL A O 1
ATOM 647 N N . ALA A 1 83 ? 17.457 -3.212 -15.899 1.00 97.94 83 ALA A N 1
ATOM 648 C CA . ALA A 1 83 ? 16.709 -3.044 -17.145 1.00 97.94 83 ALA A CA 1
ATOM 649 C C . ALA A 1 83 ? 16.942 -1.665 -17.791 1.00 97.94 83 ALA A C 1
ATOM 651 O O . ALA A 1 83 ? 17.157 -1.572 -18.997 1.00 97.94 83 ALA A O 1
ATOM 652 N N . GLU A 1 84 ? 16.954 -0.598 -16.991 1.00 98.06 84 GLU A N 1
ATOM 653 C CA . GLU A 1 84 ? 17.247 0.762 -17.443 1.00 98.06 84 GLU A CA 1
ATOM 654 C C . GLU A 1 84 ? 18.651 0.855 -18.051 1.00 98.06 84 GLU A C 1
ATOM 656 O O . GLU A 1 84 ? 18.817 1.456 -19.107 1.00 98.06 84 GLU A O 1
A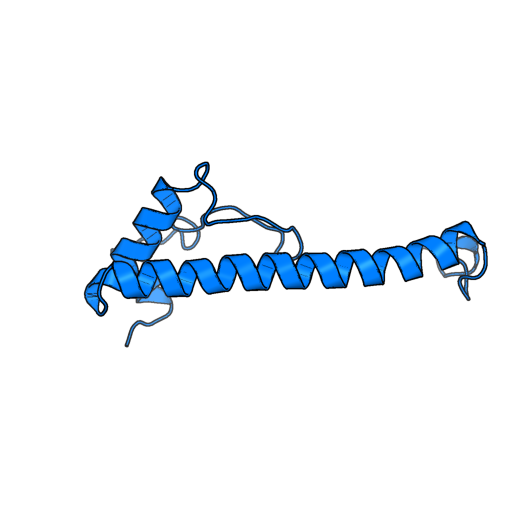TOM 661 N N . ASN A 1 85 ? 19.656 0.223 -17.441 1.00 98.06 85 ASN A N 1
ATOM 662 C CA . ASN A 1 85 ? 21.014 0.229 -17.984 1.00 98.06 85 ASN A CA 1
ATOM 663 C C . ASN A 1 85 ? 21.104 -0.522 -19.321 1.00 98.06 85 ASN A C 1
ATOM 665 O O . ASN A 1 85 ? 21.719 -0.003 -20.243 1.00 98.06 85 ASN A O 1
ATOM 669 N N . LEU A 1 86 ? 20.433 -1.673 -19.481 1.00 97.62 86 LEU A N 1
ATOM 670 C CA . LEU A 1 86 ? 20.369 -2.362 -20.784 1.00 97.62 86 LEU A CA 1
ATOM 671 C C . LEU A 1 86 ? 19.812 -1.443 -21.878 1.00 97.62 86 LEU A C 1
ATOM 673 O O . LEU A 1 86 ? 20.316 -1.420 -22.999 1.00 97.62 86 LEU A O 1
ATOM 677 N N . MET A 1 87 ? 18.796 -0.657 -21.534 1.00 96.81 87 MET A N 1
ATOM 678 C CA . MET A 1 87 ? 18.189 0.312 -22.438 1.00 96.81 87 MET A CA 1
ATOM 679 C C . MET A 1 87 ? 19.122 1.485 -22.760 1.00 96.81 87 MET A C 1
ATOM 681 O O . MET A 1 87 ? 19.245 1.862 -23.925 1.00 96.81 87 MET A O 1
ATOM 685 N N . LEU A 1 88 ? 19.780 2.060 -21.750 1.00 97.00 88 LEU A N 1
ATOM 686 C CA . LEU A 1 88 ? 20.694 3.196 -21.911 1.00 97.00 88 LEU A CA 1
ATOM 687 C C . LEU A 1 88 ? 21.965 2.821 -22.680 1.00 97.00 88 LEU A C 1
ATOM 689 O O . LEU A 1 88 ? 22.428 3.605 -23.507 1.00 97.00 88 LEU A O 1
ATOM 693 N N . ASP A 1 89 ? 22.484 1.615 -22.456 1.00 97.31 89 ASP A N 1
ATOM 694 C CA . ASP A 1 89 ? 23.676 1.099 -23.131 1.00 97.31 89 ASP A CA 1
ATOM 695 C C . ASP A 1 89 ? 23.369 0.580 -24.550 1.00 97.31 89 ASP A C 1
ATOM 697 O O . ASP A 1 89 ? 24.276 0.177 -25.279 1.00 97.31 89 ASP A O 1
ATOM 701 N N . GLY A 1 90 ? 22.094 0.578 -24.963 1.00 95.56 90 GLY A N 1
ATOM 702 C CA . GLY A 1 90 ? 21.663 0.074 -26.268 1.00 95.56 90 GLY A CA 1
ATOM 703 C C . GLY A 1 90 ? 21.803 -1.444 -26.421 1.00 95.56 90 GLY A C 1
ATOM 704 O O . GLY A 1 90 ? 21.891 -1.934 -27.543 1.00 95.56 90 GLY A O 1
ATOM 705 N N . MET A 1 91 ? 21.838 -2.169 -25.300 1.00 95.69 91 MET A N 1
ATOM 706 C CA . MET A 1 91 ? 21.980 -3.627 -25.217 1.00 95.69 91 MET A CA 1
ATOM 707 C C . MET A 1 91 ? 20.648 -4.344 -24.927 1.00 95.69 91 MET A C 1
ATOM 709 O O . MET A 1 91 ? 20.634 -5.544 -24.662 1.00 95.69 91 MET A O 1
ATOM 713 N N . GLY A 1 92 ? 19.522 -3.626 -24.928 1.00 91.12 92 GLY A N 1
ATOM 714 C CA . GLY A 1 92 ? 18.195 -4.232 -24.854 1.00 91.12 92 GLY A CA 1
ATOM 715 C C . GLY A 1 92 ? 17.874 -4.974 -26.150 1.00 91.12 92 GLY A C 1
ATOM 716 O O . GLY A 1 92 ? 17.922 -4.387 -27.227 1.00 91.12 92 GLY A O 1
ATOM 717 N N . GLU A 1 93 ? 17.532 -6.259 -26.064 1.00 93.62 93 GLU A N 1
ATOM 718 C CA . GLU A 1 93 ? 17.219 -7.074 -27.241 1.00 93.62 93 GLU A CA 1
ATOM 719 C C . GLU A 1 93 ? 15.789 -7.642 -27.163 1.00 93.62 93 GLU A C 1
ATOM 721 O O . GLU A 1 93 ? 15.526 -8.511 -26.325 1.00 93.62 93 GLU A O 1
ATOM 726 N N . PRO A 1 94 ? 14.854 -7.197 -28.031 1.00 94.50 94 PRO A N 1
ATOM 727 C CA . PRO A 1 94 ? 14.970 -6.072 -28.972 1.00 94.50 94 PRO A CA 1
ATOM 728 C C . PRO A 1 94 ? 14.900 -4.702 -28.268 1.00 94.50 94 PRO A C 1
ATOM 730 O O . PRO A 1 94 ? 14.319 -4.571 -27.189 1.00 94.50 94 PRO A O 1
ATOM 733 N N . MET A 1 95 ? 15.424 -3.655 -28.912 1.00 96.94 95 MET A N 1
ATOM 734 C CA . MET A 1 95 ? 15.196 -2.275 -28.468 1.00 96.94 95 MET A CA 1
ATOM 735 C C . MET A 1 95 ? 13.756 -1.845 -28.800 1.00 96.94 95 MET A C 1
ATOM 737 O O . MET A 1 95 ? 13.174 -2.354 -29.759 1.00 96.94 95 MET A O 1
ATOM 741 N N . PRO A 1 96 ? 13.171 -0.848 -28.103 1.00 97.19 96 PRO A N 1
ATOM 742 C CA . PRO A 1 96 ? 11.780 -0.445 -28.336 1.00 97.19 96 PRO A CA 1
ATOM 743 C C . PRO A 1 96 ? 11.449 -0.046 -29.772 1.00 97.19 96 PRO A C 1
ATOM 745 O O . PRO A 1 96 ? 10.358 -0.324 -30.246 1.00 97.19 96 PRO A O 1
ATOM 748 N N . LYS A 1 97 ? 12.395 0.576 -30.487 1.00 96.00 97 LYS A N 1
ATOM 749 C CA . LYS A 1 97 ? 12.224 0.958 -31.900 1.00 96.00 97 LYS A CA 1
ATOM 750 C C . LYS A 1 97 ? 12.038 -0.243 -32.841 1.00 96.00 97 LYS A C 1
ATOM 752 O O . LYS A 1 97 ? 11.558 -0.063 -33.953 1.00 96.00 97 LYS A O 1
ATOM 757 N N . ASP A 1 98 ? 12.480 -1.422 -32.407 1.00 97.00 98 ASP A N 1
ATOM 758 C CA . ASP A 1 98 ? 12.452 -2.668 -33.171 1.00 97.00 98 ASP A CA 1
ATOM 759 C C . ASP A 1 98 ? 11.262 -3.558 -32.749 1.00 97.00 98 ASP A C 1
ATOM 761 O O . ASP A 1 98 ? 11.011 -4.598 -33.361 1.00 97.00 98 ASP A O 1
ATOM 765 N N . LEU A 1 99 ? 10.516 -3.157 -31.712 1.00 97.31 99 LEU A N 1
ATOM 766 C CA . LEU A 1 99 ? 9.246 -3.767 -31.328 1.00 97.31 99 LEU A CA 1
ATOM 767 C C . LEU A 1 99 ? 8.103 -3.272 -32.228 1.00 97.31 99 LEU A C 1
ATOM 769 O O . LEU A 1 99 ? 8.199 -2.244 -32.900 1.00 97.31 99 LEU A O 1
ATOM 773 N N . ALA A 1 100 ? 6.988 -4.005 -32.216 1.00 97.75 100 ALA A N 1
ATOM 774 C CA . ALA A 1 100 ? 5.730 -3.471 -32.725 1.00 97.75 100 ALA A CA 1
ATOM 775 C C . ALA A 1 100 ? 5.327 -2.219 -31.915 1.00 97.75 100 ALA A C 1
ATOM 777 O O . ALA A 1 100 ? 5.622 -2.174 -30.717 1.00 97.75 100 ALA A O 1
ATOM 778 N N . PRO A 1 101 ? 4.668 -1.225 -32.541 1.00 96.50 101 PRO A N 1
ATOM 779 C CA . PRO A 1 101 ? 4.170 -0.053 -31.824 1.00 96.50 101 PRO A CA 1
ATOM 780 C C . PRO A 1 101 ? 3.195 -0.466 -30.712 1.00 96.50 101 PRO A C 1
ATOM 782 O O . PRO A 1 101 ? 2.489 -1.470 -30.856 1.00 96.50 101 PRO A O 1
ATOM 785 N N . ASP A 1 102 ? 3.208 0.299 -29.621 1.00 91.69 102 ASP A N 1
ATOM 786 C CA . ASP A 1 102 ? 2.427 0.079 -28.399 1.00 91.69 102 ASP A CA 1
ATOM 787 C C . ASP A 1 102 ? 0.921 0.356 -28.546 1.00 91.69 102 ASP A C 1
ATOM 789 O O . ASP A 1 102 ? 0.504 1.089 -29.477 1.00 91.69 102 ASP A O 1
#

Foldseek 3Di:
DDDLCLQQCPPNNPRSCPLPQDDQPVLPRADQCLPPVSPVSLVVNLVSVVVPDPSVVSSVVVNVVSVVSVVVVVVVVVVVVVVVVCQVVVNDVVHPVPDDDD

Sequence (102 aa):
GPTCQYCHMRGGHHNVQRLSTVYTSMGMSNADRGAPLWKEKRDTWASVCDDCHSPRFARENLQAMDEACKDAGLKYTETFKVAENLMLDGMGEPMPKDLAPD

pLDDT: mean 97.54, std 1.6, range [89.0, 98.69]

Radius of gyration: 19.59 Å; chains: 1; bounding box: 46×26×55 Å